Protein AF-A0A9P7J548-F1 (afdb_monomer_lite)

pLDDT: mean 90.29, std 11.73, range [37.72, 97.88]

Organism: NCBI:txid48587

Foldseek 3Di:
DAWDQAPVRDIAGAPVVQVVDDPVPHPDFQWFWFADPNDIWIWGWHDKDWDWDFPAADPVRHTDTDIFIKTKIFTKDFFDPQVCVVVVNPWRKIGTDPPRIDIGGPNRTHDGWDWQWDWDQDPVRDTDIITTIGDDPPPPPPDD

Structure (mmCIF, N/CA/C/O backbone):
data_AF-A0A9P7J548-F1
#
_entry.id   AF-A0A9P7J548-F1
#
loop_
_atom_site.group_PDB
_atom_site.id
_atom_site.type_symbol
_atom_site.label_atom_id
_atom_site.label_alt_id
_atom_site.label_comp_id
_atom_site.label_asym_id
_atom_site.label_entity_id
_atom_site.label_seq_id
_atom_site.pdbx_PDB_ins_code
_atom_site.Cartn_x
_atom_site.Cartn_y
_atom_site.Cartn_z
_atom_site.occupancy
_atom_site.B_iso_or_equiv
_atom_site.auth_seq_id
_atom_site.auth_comp_id
_atom_site.auth_asym_id
_atom_site.auth_atom_id
_atom_site.pdbx_PDB_model_num
ATOM 1 N N . TRP A 1 1 ? -0.096 11.273 -13.677 1.00 68.88 1 TRP A N 1
ATOM 2 C CA . TRP A 1 1 ? 0.135 10.070 -12.868 1.00 68.88 1 TRP A CA 1
ATOM 3 C C . TRP A 1 1 ? -0.366 10.351 -11.466 1.00 68.88 1 TRP A C 1
ATOM 5 O O . TRP A 1 1 ? 0.326 10.969 -10.680 1.00 68.88 1 TRP A O 1
ATOM 15 N N . ALA A 1 2 ? -1.642 10.070 -11.221 1.00 86.12 2 ALA A N 1
ATOM 16 C CA . ALA A 1 2 ? -2.284 10.355 -9.932 1.00 86.12 2 ALA A CA 1
ATOM 17 C C . ALA A 1 2 ? -3.306 9.286 -9.558 1.00 86.12 2 ALA A C 1
ATOM 19 O O . ALA A 1 2 ? -3.604 9.122 -8.384 1.00 86.12 2 ALA A O 1
ATOM 20 N N . H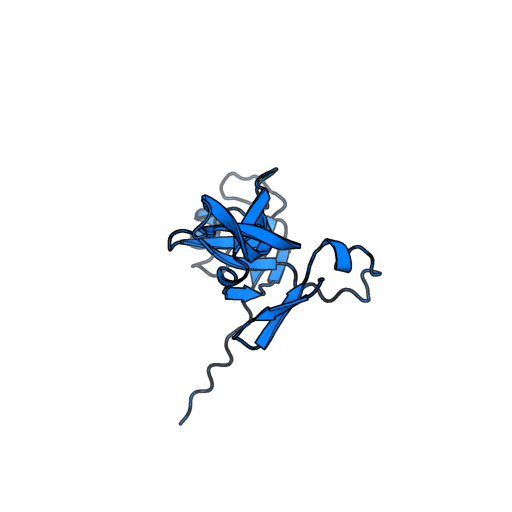IS A 1 3 ? -3.836 8.570 -10.553 1.00 91.81 3 HIS A N 1
ATOM 21 C CA . HIS A 1 3 ? -4.730 7.444 -10.362 1.00 91.81 3 HIS A CA 1
ATOM 22 C C . HIS A 1 3 ? -4.192 6.228 -11.133 1.00 91.81 3 HIS A C 1
ATOM 24 O O . HIS A 1 3 ? -3.591 6.407 -12.196 1.00 91.81 3 HIS A O 1
ATOM 30 N N . LEU A 1 4 ? -4.457 5.029 -10.623 1.00 93.50 4 LEU A N 1
ATOM 31 C CA . LEU A 1 4 ? -4.161 3.737 -11.236 1.00 93.50 4 LEU A CA 1
ATOM 32 C C . LEU A 1 4 ? -5.431 2.878 -11.194 1.00 93.50 4 LEU A C 1
ATOM 34 O O . LEU A 1 4 ? -6.036 2.729 -10.135 1.00 93.50 4 LEU A O 1
ATOM 38 N N . CYS A 1 5 ? -5.847 2.331 -12.336 1.00 94.75 5 CYS A N 1
ATOM 39 C CA . CYS A 1 5 ? -6.964 1.387 -12.392 1.00 94.75 5 CYS A CA 1
ATOM 40 C C . CYS A 1 5 ? -6.441 -0.025 -12.103 1.00 94.75 5 CYS A C 1
ATOM 42 O O . CYS A 1 5 ? -5.520 -0.482 -12.780 1.00 94.75 5 CYS A O 1
ATOM 44 N N . LEU A 1 6 ? -7.012 -0.689 -11.102 1.00 93.62 6 LEU A N 1
ATOM 45 C CA . LEU A 1 6 ? -6.668 -2.055 -10.723 1.00 93.62 6 LEU A CA 1
ATOM 46 C C . LEU A 1 6 ? -7.494 -3.069 -11.536 1.00 93.62 6 LEU A C 1
ATOM 48 O O . LEU A 1 6 ? -8.600 -2.742 -11.978 1.00 93.62 6 LEU A O 1
ATOM 52 N N . PRO A 1 7 ? -7.014 -4.317 -11.707 1.00 92.38 7 PRO A N 1
ATOM 53 C CA . PRO A 1 7 ? -7.746 -5.353 -12.443 1.00 92.38 7 PRO A CA 1
ATOM 54 C C . PRO A 1 7 ? -9.154 -5.639 -11.900 1.00 92.38 7 PRO A C 1
ATOM 56 O O . PRO A 1 7 ? -10.048 -6.000 -12.660 1.00 92.38 7 PRO A O 1
ATOM 59 N N . ASN A 1 8 ? -9.372 -5.435 -10.599 1.00 89.19 8 ASN A N 1
ATOM 60 C CA . ASN A 1 8 ? -10.668 -5.592 -9.932 1.00 89.19 8 ASN A CA 1
ATOM 61 C C . ASN A 1 8 ? -11.637 -4.403 -10.165 1.00 89.19 8 ASN A C 1
ATOM 63 O O . ASN A 1 8 ? -12.711 -4.341 -9.565 1.00 89.19 8 ASN A O 1
ATOM 67 N N . GLY A 1 9 ? -11.261 -3.437 -11.012 1.00 91.25 9 GLY A N 1
ATOM 68 C CA . GLY A 1 9 ? -12.054 -2.254 -11.349 1.00 91.25 9 GLY A CA 1
ATOM 69 C C . GLY A 1 9 ? -11.990 -1.121 -10.321 1.00 91.25 9 GLY A C 1
ATOM 70 O O . GLY A 1 9 ? -12.608 -0.074 -10.527 1.00 91.25 9 GLY A O 1
ATOM 71 N N . GLN A 1 10 ? -11.256 -1.284 -9.217 1.00 92.62 10 GLN A N 1
ATOM 72 C CA . GLN A 1 10 ? -10.995 -0.190 -8.286 1.00 92.62 10 GLN A CA 1
ATOM 73 C C . GLN A 1 10 ? -10.009 0.815 -8.891 1.00 92.62 10 GLN A C 1
ATOM 75 O O . GLN A 1 10 ? -9.209 0.499 -9.767 1.00 92.62 10 GLN A O 1
ATOM 80 N N . THR A 1 11 ? -10.057 2.059 -8.418 1.00 94.06 11 THR A N 1
ATOM 81 C CA . THR A 1 11 ? -9.102 3.099 -8.812 1.00 94.06 11 THR A CA 1
ATOM 82 C C . THR A 1 11 ? -8.321 3.543 -7.589 1.00 94.06 11 THR A C 1
ATOM 84 O O . THR A 1 11 ? -8.882 4.210 -6.724 1.00 94.06 11 THR A O 1
ATOM 87 N N . ALA A 1 12 ? -7.040 3.189 -7.540 1.00 94.75 12 ALA A N 1
ATOM 88 C CA . ALA A 1 12 ? -6.104 3.671 -6.536 1.00 94.75 12 ALA A CA 1
ATOM 89 C C . ALA A 1 12 ? -5.658 5.098 -6.875 1.00 94.75 12 ALA A C 1
ATOM 91 O O . ALA A 1 12 ? -5.553 5.458 -8.052 1.00 94.75 12 ALA A O 1
ATOM 92 N N . ARG A 1 13 ? -5.396 5.925 -5.865 1.00 95.00 13 ARG A N 1
ATOM 93 C CA . ARG A 1 13 ? -5.009 7.336 -6.014 1.00 95.00 13 ARG A CA 1
ATOM 94 C C . ARG A 1 13 ? -3.793 7.680 -5.169 1.00 95.00 13 ARG A C 1
ATOM 96 O O . ARG A 1 13 ? -3.407 6.905 -4.313 1.00 95.00 13 ARG A O 1
ATOM 103 N N . THR A 1 14 ? -3.179 8.833 -5.420 1.00 94.75 14 THR A N 1
ATOM 104 C CA . THR A 1 14 ? -2.036 9.314 -4.635 1.00 94.75 14 THR A CA 1
ATOM 105 C C . THR A 1 14 ? -2.461 10.335 -3.585 1.00 94.75 14 THR A C 1
ATOM 107 O O . THR A 1 14 ? -3.272 11.220 -3.874 1.00 94.75 14 THR A O 1
ATOM 110 N N . VAL A 1 15 ? -1.837 10.283 -2.406 1.00 92.75 15 VAL A N 1
ATOM 111 C CA . VAL A 1 15 ? -1.953 11.316 -1.362 1.00 92.75 15 VAL A CA 1
ATOM 112 C C . VAL A 1 15 ? -1.637 12.689 -1.941 1.00 92.75 15 VAL A C 1
ATOM 114 O O . VAL A 1 15 ? -2.417 13.619 -1.756 1.00 92.75 15 VAL A O 1
ATOM 117 N N . TRP A 1 16 ? -0.555 12.801 -2.723 1.00 88.06 16 TRP A N 1
ATOM 118 C CA . TRP A 1 16 ? -0.132 14.064 -3.338 1.00 88.06 16 TRP A CA 1
ATOM 119 C C . TRP A 1 16 ? -1.265 14.782 -4.086 1.00 88.06 16 TRP A C 1
ATOM 121 O O . TRP A 1 16 ? -1.411 15.993 -3.973 1.00 88.06 16 TRP A O 1
ATOM 131 N N . ARG A 1 17 ? -2.098 14.050 -4.838 1.00 85.38 17 ARG A N 1
ATOM 132 C CA . ARG A 1 17 ? -3.192 14.663 -5.605 1.00 85.38 17 ARG A CA 1
ATOM 133 C C . ARG A 1 17 ? -4.435 14.929 -4.756 1.00 85.38 17 ARG A C 1
ATOM 135 O O . ARG A 1 17 ? -5.285 15.734 -5.139 1.00 85.38 17 ARG A O 1
ATOM 142 N N . GLU A 1 18 ? -4.608 14.195 -3.666 1.00 82.31 18 GLU A N 1
ATOM 143 C CA . GLU A 1 18 ? -5.767 14.331 -2.790 1.00 82.31 18 GLU A CA 1
ATOM 144 C C . GLU A 1 18 ? -5.610 15.477 -1.793 1.00 82.31 18 GLU A C 1
ATOM 146 O O . GLU A 1 18 ? -6.580 16.195 -1.569 1.00 82.31 18 GLU A O 1
ATOM 151 N N . THR A 1 19 ? -4.400 15.727 -1.289 1.00 83.31 19 THR A N 1
ATOM 152 C CA . THR A 1 19 ? -4.112 16.856 -0.386 1.00 83.31 19 THR A CA 1
ATOM 153 C C . THR A 1 19 ? -4.234 18.222 -1.067 1.00 83.31 19 THR A C 1
ATOM 155 O O . THR A 1 19 ? -4.452 19.226 -0.395 1.00 83.31 19 THR A O 1
ATOM 158 N N . GLU A 1 20 ? -4.184 18.274 -2.401 1.00 85.12 20 GLU A N 1
ATOM 159 C CA . GLU A 1 20 ? -4.475 19.482 -3.188 1.00 85.12 20 GLU A CA 1
ATOM 160 C C . GLU A 1 20 ? -5.978 19.817 -3.270 1.00 85.12 20 GLU A C 1
ATOM 162 O O . GLU A 1 20 ? -6.352 20.886 -3.761 1.00 85.12 20 GLU A O 1
ATOM 167 N N . LYS A 1 21 ? -6.868 18.911 -2.842 1.00 81.88 21 LYS A N 1
ATOM 168 C CA . LYS A 1 21 ? -8.322 19.096 -2.936 1.00 81.88 21 LYS A CA 1
ATOM 169 C C . LYS A 1 21 ? -8.915 19.510 -1.583 1.00 81.88 21 LYS A C 1
ATOM 171 O O . LYS A 1 21 ? -8.482 19.019 -0.545 1.00 81.88 21 LYS A O 1
ATOM 176 N N . PRO A 1 22 ? -9.972 20.345 -1.572 1.00 81.81 22 PRO A N 1
ATOM 177 C CA . PRO A 1 22 ? -10.759 20.578 -0.363 1.00 81.81 22 PRO A CA 1
ATOM 178 C C . PRO A 1 22 ? -11.332 19.260 0.164 1.00 81.81 22 PRO A C 1
ATOM 180 O O . PRO A 1 22 ? -11.822 18.464 -0.640 1.00 81.81 22 PRO A O 1
ATOM 183 N N . ALA A 1 23 ? -11.338 19.065 1.486 1.00 78.00 23 ALA A N 1
ATOM 184 C CA . ALA A 1 23 ? -11.767 17.820 2.137 1.00 78.00 23 ALA A CA 1
ATOM 185 C C . ALA A 1 23 ? -13.139 17.312 1.647 1.00 78.00 23 ALA A C 1
ATOM 187 O O . ALA A 1 23 ? -13.314 16.126 1.395 1.00 78.00 23 ALA A O 1
ATOM 188 N N . GLU A 1 24 ? -14.082 18.223 1.401 1.00 79.88 24 GLU A N 1
ATOM 189 C CA . GLU A 1 24 ? -15.439 17.945 0.896 1.00 79.88 24 GLU A CA 1
ATOM 190 C C . GLU A 1 24 ? -15.476 17.313 -0.509 1.00 79.88 24 GLU A C 1
ATOM 192 O O . GLU A 1 24 ? -16.498 16.777 -0.932 1.00 79.88 24 GLU A O 1
ATOM 197 N N . LYS A 1 25 ? -14.375 17.404 -1.263 1.00 76.62 25 LYS A N 1
ATOM 198 C CA . LYS A 1 25 ? -14.235 16.903 -2.640 1.00 76.62 25 LYS A CA 1
ATOM 199 C C . LYS A 1 25 ? -13.228 15.756 -2.750 1.00 76.62 25 LYS A C 1
ATOM 201 O O . LYS A 1 25 ? -12.956 15.290 -3.863 1.00 76.62 25 LYS A O 1
ATOM 206 N N . VAL A 1 26 ? -12.645 15.319 -1.632 1.00 79.25 26 VAL A N 1
ATOM 207 C CA . VAL A 1 26 ? -11.705 14.198 -1.606 1.00 79.25 26 VAL A CA 1
ATOM 208 C C . VAL A 1 26 ? -12.495 12.892 -1.613 1.00 79.25 26 VAL A C 1
ATOM 210 O O . VAL A 1 26 ? -13.359 12.654 -0.778 1.00 79.25 26 VAL A O 1
ATOM 213 N N . CYS A 1 27 ? -12.181 12.028 -2.574 1.00 75.75 27 CYS A N 1
ATOM 214 C CA . CYS A 1 27 ? -12.592 10.630 -2.552 1.00 75.75 27 CYS A CA 1
ATOM 215 C C . CYS A 1 27 ? -11.345 9.829 -2.192 1.00 75.75 27 CYS A C 1
ATOM 217 O O . CYS A 1 27 ? -10.518 9.598 -3.073 1.00 75.75 27 CYS A O 1
ATOM 219 N N . ILE A 1 28 ? -11.211 9.505 -0.902 1.00 82.56 28 ILE A N 1
ATOM 220 C CA . ILE A 1 28 ? -10.035 8.842 -0.331 1.00 82.56 28 ILE A CA 1
ATOM 221 C C . ILE A 1 28 ? -9.925 7.444 -0.935 1.00 82.56 28 ILE A C 1
ATOM 223 O O . ILE A 1 28 ? -10.777 6.588 -0.704 1.00 82.56 28 ILE A O 1
ATOM 227 N N . SER A 1 29 ? -8.893 7.235 -1.748 1.00 91.06 29 SER A N 1
ATOM 228 C CA . SER A 1 29 ? -8.618 5.942 -2.395 1.00 91.06 29 SER A CA 1
ATOM 229 C C . SER A 1 29 ? -7.117 5.686 -2.566 1.00 91.06 29 SER A C 1
ATOM 231 O O . SER A 1 29 ? -6.691 5.009 -3.500 1.00 91.06 29 SER A O 1
ATOM 233 N N . HIS A 1 30 ? -6.310 6.242 -1.660 1.00 94.31 30 HIS A N 1
ATOM 234 C CA . HIS A 1 30 ? -4.856 6.073 -1.625 1.00 94.31 30 HIS A CA 1
ATOM 235 C C . HIS A 1 30 ? -4.371 4.955 -0.697 1.00 94.31 30 HIS A C 1
ATOM 237 O O . HIS A 1 30 ? -3.204 4.595 -0.770 1.00 94.31 30 HIS A O 1
ATOM 243 N N . ASN A 1 31 ? -5.234 4.382 0.143 1.00 96.25 31 ASN A N 1
ATOM 244 C CA . ASN A 1 31 ? -4.867 3.242 0.982 1.00 96.25 31 ASN A CA 1
ATOM 245 C C . ASN A 1 31 ? -5.061 1.941 0.206 1.00 96.25 31 ASN A C 1
ATOM 247 O O . ASN A 1 31 ? -6.101 1.741 -0.432 1.00 96.25 31 ASN A O 1
ATOM 251 N N . VAL A 1 32 ? -4.067 1.059 0.249 1.00 96.62 32 VAL A N 1
ATOM 252 C CA . VAL A 1 32 ? -4.042 -0.165 -0.549 1.00 96.62 32 VAL A CA 1
ATOM 253 C C . VAL A 1 32 ? -3.555 -1.378 0.224 1.00 96.62 32 VAL A C 1
ATOM 255 O O . VAL A 1 32 ? -2.752 -1.294 1.151 1.00 96.62 32 VAL A O 1
ATOM 258 N N . LYS A 1 33 ? -4.037 -2.530 -0.228 1.00 96.94 33 LYS A N 1
ATOM 259 C CA . LYS A 1 33 ? -3.519 -3.850 0.094 1.00 96.94 33 LYS A CA 1
ATOM 260 C C . LYS A 1 33 ? -2.575 -4.288 -1.014 1.00 96.94 33 LYS A C 1
ATOM 262 O O . LYS A 1 33 ? -2.892 -4.172 -2.203 1.00 96.94 33 LYS A O 1
ATOM 267 N N . LEU A 1 34 ? -1.426 -4.821 -0.635 1.00 96.38 34 LEU A N 1
ATOM 268 C CA . LEU A 1 34 ? -0.382 -5.218 -1.569 1.00 96.38 34 LEU A CA 1
ATOM 269 C C . LEU A 1 34 ? 0.278 -6.529 -1.149 1.00 96.38 34 LEU A C 1
ATOM 271 O O . LEU A 1 34 ? 0.232 -6.899 0.022 1.00 96.38 34 LEU A O 1
ATOM 275 N N . VAL A 1 35 ? 0.865 -7.233 -2.115 1.00 97.19 35 VAL A N 1
ATOM 276 C CA . VAL A 1 35 ? 1.598 -8.483 -1.879 1.00 97.19 35 VAL A CA 1
ATOM 277 C C . VAL A 1 35 ? 3.088 -8.248 -2.106 1.00 97.19 35 VAL A C 1
ATOM 279 O O . VAL A 1 35 ? 3.503 -7.916 -3.220 1.00 97.19 35 VAL A O 1
ATOM 282 N N . LEU A 1 36 ? 3.887 -8.434 -1.055 1.00 94.88 36 LEU A N 1
ATOM 283 C CA . LEU A 1 36 ? 5.351 -8.367 -1.088 1.00 94.88 36 LEU A CA 1
ATOM 284 C C . LEU A 1 36 ? 5.914 -9.665 -0.534 1.00 94.88 36 LEU A C 1
ATOM 286 O O . LEU A 1 36 ? 5.523 -10.089 0.547 1.00 94.88 36 LEU A O 1
ATOM 290 N N . ASP A 1 37 ? 6.804 -10.307 -1.289 1.00 93.56 37 ASP A N 1
ATOM 291 C CA . ASP A 1 37 ? 7.449 -11.567 -0.896 1.00 93.56 37 ASP A CA 1
ATOM 292 C C . ASP A 1 37 ? 6.462 -12.673 -0.461 1.00 93.56 37 ASP A C 1
ATOM 294 O O . ASP A 1 37 ? 6.777 -13.531 0.358 1.00 93.56 37 ASP A O 1
ATOM 298 N N . GLY A 1 38 ? 5.251 -12.662 -1.032 1.00 94.31 38 GLY A N 1
ATOM 299 C CA . GLY A 1 38 ? 4.171 -13.602 -0.711 1.00 94.31 38 GLY A CA 1
ATOM 300 C C . GLY A 1 38 ? 3.305 -13.208 0.491 1.00 94.31 38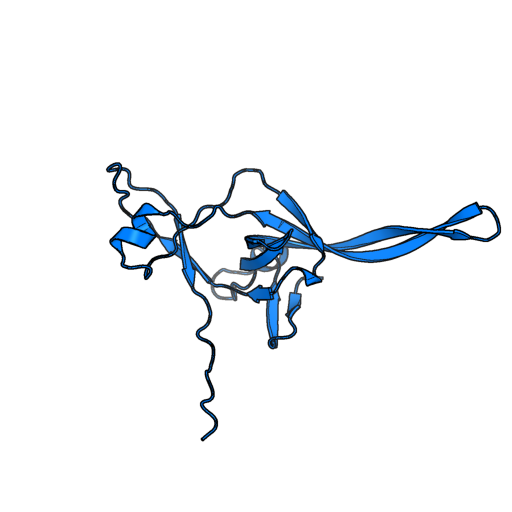 GLY A C 1
ATOM 301 O O . GLY A 1 38 ? 2.290 -13.858 0.733 1.00 94.31 38 GLY A O 1
ATOM 302 N N . GLU A 1 39 ? 3.647 -12.131 1.195 1.00 94.50 39 GLU A N 1
ATOM 303 C CA . GLU A 1 39 ? 2.923 -11.632 2.360 1.00 94.50 39 GLU A CA 1
ATOM 304 C C . GLU A 1 39 ? 1.998 -10.469 1.998 1.00 94.50 39 GLU A C 1
ATOM 306 O O . GLU A 1 39 ? 2.309 -9.623 1.156 1.00 94.50 39 GLU A O 1
ATOM 311 N N . ILE A 1 40 ? 0.846 -10.417 2.667 1.00 95.19 40 ILE A N 1
ATOM 312 C CA . ILE A 1 40 ? -0.097 -9.306 2.542 1.00 95.19 40 ILE A CA 1
ATOM 313 C C . ILE A 1 40 ? 0.381 -8.161 3.431 1.00 95.19 40 ILE A C 1
ATOM 315 O O . ILE A 1 40 ? 0.512 -8.311 4.646 1.00 95.19 40 ILE A O 1
ATOM 319 N N . CYS A 1 41 ? 0.560 -6.990 2.835 1.00 96.19 41 CYS A N 1
ATOM 320 C CA . CYS A 1 41 ? 0.867 -5.754 3.537 1.00 96.19 41 CYS A CA 1
ATOM 321 C C . CYS A 1 41 ? -0.170 -4.677 3.214 1.00 96.19 41 CYS A C 1
ATOM 323 O O . CYS A 1 41 ? -0.902 -4.752 2.222 1.00 96.19 41 CYS A O 1
ATOM 325 N N . LEU A 1 42 ? -0.215 -3.665 4.072 1.00 97.44 42 LEU A N 1
ATOM 326 C CA . LEU A 1 42 ? -1.053 -2.485 3.921 1.00 97.44 42 LEU A CA 1
ATOM 327 C C . LEU A 1 42 ? -0.143 -1.271 3.752 1.00 97.44 42 LEU A C 1
ATOM 329 O O . LEU A 1 42 ? 0.936 -1.229 4.350 1.00 97.44 42 LEU A O 1
ATOM 333 N N . ALA A 1 43 ? -0.547 -0.324 2.914 1.00 97.62 43 ALA A N 1
ATOM 334 C CA . ALA A 1 43 ? 0.212 0.900 2.727 1.00 97.62 43 ALA A CA 1
ATOM 335 C C . ALA A 1 43 ? -0.642 2.044 2.176 1.00 97.62 43 ALA A C 1
ATOM 337 O O . ALA A 1 43 ? -1.669 1.837 1.524 1.00 97.62 43 ALA A O 1
ATOM 338 N N . GLU A 1 44 ? -0.138 3.257 2.354 1.00 96.88 44 GLU A N 1
ATOM 339 C CA . GLU A 1 44 ? -0.656 4.480 1.761 1.00 96.88 44 GLU A CA 1
ATOM 340 C C . GLU A 1 44 ? 0.176 4.881 0.532 1.00 96.88 44 GLU A C 1
ATOM 342 O O . GLU A 1 44 ? 1.405 4.936 0.571 1.00 96.88 44 GLU A O 1
ATOM 347 N N . ILE A 1 45 ? -0.484 5.191 -0.584 1.00 97.12 45 ILE A N 1
ATOM 348 C CA . ILE A 1 45 ? 0.167 5.586 -1.834 1.00 97.12 45 ILE A CA 1
ATOM 349 C C . ILE A 1 45 ? 0.542 7.062 -1.802 1.00 97.12 45 ILE A C 1
ATOM 351 O O . ILE A 1 45 ? -0.309 7.947 -1.901 1.00 97.12 45 ILE A O 1
ATOM 355 N N . LEU A 1 46 ? 1.841 7.336 -1.833 1.00 96.19 46 LEU A N 1
ATOM 356 C CA . LEU A 1 46 ? 2.365 8.693 -1.912 1.00 96.19 46 LEU A CA 1
ATOM 357 C C . LEU A 1 46 ? 2.395 9.195 -3.358 1.00 96.19 46 LEU A C 1
ATOM 359 O O . LEU A 1 46 ? 1.956 10.315 -3.640 1.00 96.19 46 LEU A O 1
ATOM 363 N N . TYR A 1 47 ? 2.897 8.372 -4.287 1.00 95.88 47 TYR A N 1
ATOM 364 C CA . TYR A 1 47 ? 3.114 8.784 -5.676 1.00 95.88 47 TYR A CA 1
ATOM 365 C C . TYR A 1 47 ? 3.242 7.604 -6.653 1.00 95.88 47 TYR A C 1
ATOM 367 O O . TYR A 1 47 ? 3.793 6.566 -6.302 1.00 95.88 47 TYR A O 1
ATOM 375 N N . PHE A 1 48 ? 2.809 7.780 -7.907 1.00 96.12 48 PHE A N 1
ATOM 376 C CA . PHE A 1 48 ? 3.060 6.830 -9.003 1.00 96.12 48 PHE A CA 1
ATOM 377 C C . PHE A 1 48 ? 4.112 7.392 -9.959 1.00 96.12 48 PHE A C 1
ATOM 379 O O . PHE A 1 48 ? 3.985 8.539 -10.388 1.00 96.12 48 PHE A O 1
ATOM 386 N N . THR A 1 49 ? 5.093 6.586 -10.362 1.00 95.31 49 THR A N 1
ATOM 387 C CA . THR A 1 49 ? 6.131 7.007 -11.316 1.00 95.31 49 THR A CA 1
ATOM 388 C C . THR A 1 49 ? 6.619 5.845 -12.188 1.00 95.31 49 THR A C 1
ATOM 390 O O . THR A 1 49 ? 6.163 4.713 -12.046 1.00 95.31 49 THR A O 1
ATOM 393 N N . CYS A 1 50 ? 7.528 6.126 -13.119 1.00 95.44 50 CYS A N 1
ATOM 394 C CA . CYS A 1 50 ? 8.289 5.120 -13.854 1.00 95.44 50 CYS A CA 1
ATOM 395 C C . CYS A 1 50 ? 9.776 5.268 -13.548 1.00 95.44 50 CYS A C 1
ATOM 397 O O . CYS A 1 50 ? 10.283 6.387 -13.475 1.00 95.44 50 CYS A O 1
ATOM 399 N N . LEU A 1 51 ? 10.470 4.142 -13.426 1.00 95.06 51 LEU A N 1
ATOM 400 C CA . LEU A 1 51 ? 11.924 4.089 -13.332 1.00 95.06 51 LEU A CA 1
ATOM 401 C C . LEU A 1 51 ? 12.488 3.392 -14.567 1.00 95.06 51 LEU A C 1
ATOM 403 O O . LEU A 1 51 ? 11.900 2.433 -15.065 1.00 95.06 51 LEU A O 1
ATOM 407 N N . ALA A 1 52 ? 13.618 3.891 -15.060 1.00 95.06 52 ALA A N 1
ATOM 408 C CA . ALA A 1 52 ? 14.409 3.182 -16.053 1.00 95.06 52 ALA A CA 1
ATOM 409 C C . ALA A 1 52 ? 15.219 2.104 -15.324 1.00 95.06 52 ALA A C 1
ATOM 411 O O . ALA A 1 52 ? 16.005 2.420 -14.429 1.00 95.06 52 ALA A O 1
ATOM 412 N N . VAL A 1 53 ? 15.002 0.845 -15.689 1.00 93.56 53 VAL A N 1
ATOM 413 C CA . VAL A 1 53 ? 15.673 -0.319 -15.106 1.00 93.56 53 VAL A CA 1
ATOM 414 C C . VAL A 1 53 ? 16.498 -0.982 -16.198 1.00 93.56 53 VAL A C 1
ATOM 416 O O . VAL A 1 53 ? 16.058 -1.079 -17.343 1.00 93.56 53 VAL A O 1
ATOM 419 N N . VAL A 1 54 ? 17.716 -1.395 -15.852 1.00 94.50 54 VAL A N 1
ATOM 420 C CA . VAL A 1 54 ? 18.607 -2.089 -16.786 1.00 94.50 54 VAL A CA 1
ATOM 421 C C . VAL A 1 54 ? 18.005 -3.453 -17.115 1.00 94.50 54 VAL A C 1
ATOM 423 O O . VAL A 1 54 ? 17.750 -4.252 -16.218 1.00 94.50 54 VAL A O 1
ATOM 426 N N . ASP A 1 55 ? 17.788 -3.696 -18.403 1.00 92.38 55 ASP A N 1
ATOM 427 C CA . ASP A 1 55 ? 17.216 -4.928 -18.952 1.00 92.38 55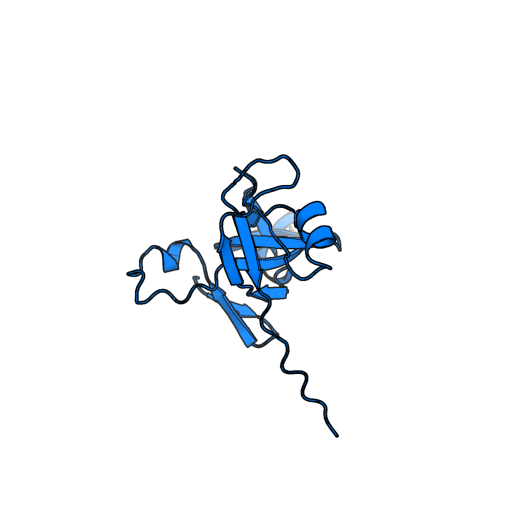 ASP A CA 1
ATOM 428 C C . ASP A 1 55 ? 18.294 -5.883 -19.489 1.00 92.38 55 ASP A C 1
ATOM 430 O O . ASP A 1 55 ? 18.075 -7.081 -19.642 1.00 92.38 55 ASP A O 1
ATOM 434 N N . GLY A 1 56 ? 19.490 -5.359 -19.760 1.00 92.19 56 GLY A N 1
ATOM 435 C CA . GLY A 1 56 ? 20.611 -6.129 -20.277 1.00 92.19 56 GLY A CA 1
ATOM 436 C C . GLY A 1 56 ? 21.648 -5.244 -20.950 1.00 92.19 56 GLY A C 1
ATOM 437 O O . GLY A 1 56 ? 21.690 -4.032 -20.724 1.00 92.19 56 GLY A O 1
ATOM 438 N N . LEU A 1 57 ? 22.477 -5.874 -21.777 1.00 94.38 57 LEU A N 1
ATOM 439 C CA . LEU A 1 57 ? 23.424 -5.204 -22.660 1.00 94.38 57 LEU A CA 1
ATOM 440 C C . LEU A 1 57 ? 23.064 -5.522 -24.115 1.00 94.38 57 LEU A C 1
ATOM 442 O O . LEU A 1 57 ? 22.591 -6.627 -24.392 1.00 94.38 57 LEU A O 1
ATOM 446 N N . ASP A 1 58 ? 23.272 -4.573 -25.021 1.00 93.19 58 ASP A N 1
ATOM 447 C CA . ASP A 1 58 ? 23.163 -4.803 -26.461 1.00 93.19 58 ASP A CA 1
ATOM 448 C C . ASP A 1 58 ? 24.426 -5.467 -27.046 1.00 93.19 58 ASP A C 1
ATOM 450 O O . ASP A 1 58 ? 25.336 -5.875 -26.318 1.00 93.19 58 ASP A O 1
ATOM 454 N N . GLU A 1 59 ? 24.462 -5.623 -28.373 1.00 93.00 59 GLU A N 1
ATOM 455 C CA . GLU A 1 59 ? 25.576 -6.257 -29.095 1.00 93.00 59 GLU A CA 1
ATOM 456 C C . GLU A 1 59 ? 26.903 -5.489 -28.952 1.00 93.00 59 GLU A C 1
ATOM 458 O O . GLU A 1 59 ? 27.971 -6.102 -29.020 1.00 93.00 59 GLU A O 1
ATOM 463 N N . ASP A 1 60 ? 26.837 -4.181 -28.694 1.00 93.94 60 ASP A N 1
ATOM 464 C CA . ASP A 1 60 ? 27.988 -3.296 -28.501 1.00 93.94 60 ASP A CA 1
ATOM 465 C C . ASP A 1 60 ? 28.391 -3.176 -27.015 1.00 93.94 60 ASP A C 1
ATOM 467 O O . ASP A 1 60 ? 29.400 -2.550 -26.674 1.00 93.94 60 ASP A O 1
ATOM 471 N N . GLY A 1 61 ? 27.646 -3.831 -26.117 1.00 92.00 61 GLY A N 1
ATOM 472 C CA . GLY A 1 61 ? 27.871 -3.803 -24.675 1.00 92.00 61 GLY A CA 1
ATOM 473 C C . GLY A 1 61 ? 27.280 -2.573 -23.978 1.00 92.00 61 GLY A C 1
ATOM 474 O O . GLY A 1 61 ? 27.626 -2.321 -22.820 1.00 92.00 61 GLY A O 1
ATOM 475 N N . GLU A 1 62 ? 26.406 -1.810 -24.638 1.00 93.56 62 GLU A N 1
ATOM 476 C CA . GLU A 1 62 ? 25.685 -0.688 -24.038 1.00 93.56 62 GLU A CA 1
ATOM 477 C C . GLU A 1 62 ? 24.456 -1.160 -23.254 1.00 93.56 62 GLU A C 1
ATOM 479 O O . GLU A 1 62 ? 23.828 -2.170 -23.567 1.00 93.56 62 GLU A O 1
ATOM 484 N N . GLN A 1 63 ? 24.098 -0.428 -22.195 1.00 95.25 63 GLN A N 1
ATOM 485 C CA . GLN A 1 63 ? 22.957 -0.778 -21.350 1.00 95.25 63 GLN A CA 1
ATOM 486 C C . GLN A 1 63 ? 21.632 -0.542 -22.073 1.00 95.25 63 GLN A C 1
ATOM 488 O O . GLN A 1 63 ? 21.290 0.586 -22.430 1.00 95.25 63 GLN A O 1
ATOM 493 N N . ILE A 1 64 ? 20.837 -1.603 -22.176 1.00 94.31 64 ILE A N 1
ATOM 494 C CA . ILE A 1 64 ? 19.442 -1.515 -22.592 1.00 94.31 64 ILE A CA 1
ATOM 495 C C . ILE A 1 64 ? 18.601 -1.244 -21.349 1.00 94.31 64 ILE A C 1
ATOM 497 O O . ILE A 1 64 ? 18.746 -1.917 -20.328 1.00 94.31 64 ILE A O 1
ATOM 501 N N . PHE A 1 65 ? 17.699 -0.272 -21.445 1.00 95.44 65 PHE A N 1
ATOM 502 C CA . PHE A 1 65 ? 16.762 0.061 -20.379 1.00 95.44 65 PHE A CA 1
ATOM 503 C C . PHE A 1 65 ? 15.335 -0.271 -20.791 1.00 95.44 65 PHE A C 1
ATOM 505 O O . PHE A 1 65 ? 14.919 0.018 -21.914 1.00 95.44 65 PHE A O 1
ATOM 512 N N . HIS A 1 66 ? 14.553 -0.772 -19.841 1.00 94.50 66 HIS A N 1
ATOM 513 C CA . HIS A 1 66 ? 13.100 -0.778 -19.936 1.00 94.50 66 HIS A CA 1
ATOM 514 C C . HIS A 1 66 ? 12.499 0.136 -18.861 1.00 94.50 66 HIS A C 1
ATOM 516 O O . HIS A 1 66 ? 13.105 0.408 -17.823 1.00 94.50 66 HIS A O 1
ATOM 522 N N . TRP A 1 67 ? 11.292 0.639 -19.115 1.00 95.00 67 TRP A N 1
ATOM 523 C CA . TRP A 1 67 ? 10.558 1.457 -18.151 1.00 95.00 67 TRP A CA 1
ATOM 524 C C . TRP A 1 67 ? 9.668 0.576 -17.282 1.00 95.00 67 TRP A C 1
ATOM 526 O O . TRP A 1 67 ? 8.728 -0.042 -17.783 1.00 95.00 67 TRP A O 1
ATOM 536 N N . GLN A 1 68 ? 9.929 0.557 -15.977 1.00 95.38 68 GLN A N 1
ATOM 537 C CA . GLN A 1 68 ? 9.089 -0.122 -14.998 1.00 95.38 68 GLN A CA 1
ATOM 538 C C . GLN A 1 68 ? 8.207 0.889 -14.266 1.00 95.38 68 GLN A C 1
ATOM 540 O O . GLN A 1 68 ? 8.691 1.868 -13.695 1.00 95.38 68 GLN A O 1
ATOM 545 N N . ALA A 1 69 ? 6.896 0.644 -14.277 1.00 96.31 69 ALA A N 1
ATOM 546 C CA . ALA A 1 69 ? 5.947 1.407 -13.480 1.00 96.31 69 ALA A CA 1
ATOM 547 C C . ALA A 1 69 ? 6.084 1.007 -12.006 1.00 96.31 69 ALA A C 1
ATOM 549 O O . ALA A 1 69 ? 5.967 -0.168 -11.658 1.00 96.31 69 ALA A O 1
ATOM 550 N N . VAL A 1 70 ? 6.301 1.993 -11.142 1.00 97.00 70 VAL A N 1
ATOM 551 C CA . VAL A 1 70 ? 6.473 1.798 -9.701 1.00 97.00 70 VAL A CA 1
ATOM 552 C C . VAL A 1 70 ? 5.587 2.758 -8.914 1.00 97.00 70 VAL A C 1
ATOM 554 O O . VAL A 1 70 ? 5.094 3.772 -9.422 1.00 97.00 70 VAL A O 1
ATOM 557 N N . VAL A 1 71 ? 5.393 2.442 -7.643 1.00 97.50 71 VAL A N 1
ATOM 558 C CA . VAL A 1 71 ? 4.653 3.262 -6.691 1.00 97.50 71 VAL A CA 1
ATOM 559 C C . VAL A 1 71 ? 5.501 3.487 -5.447 1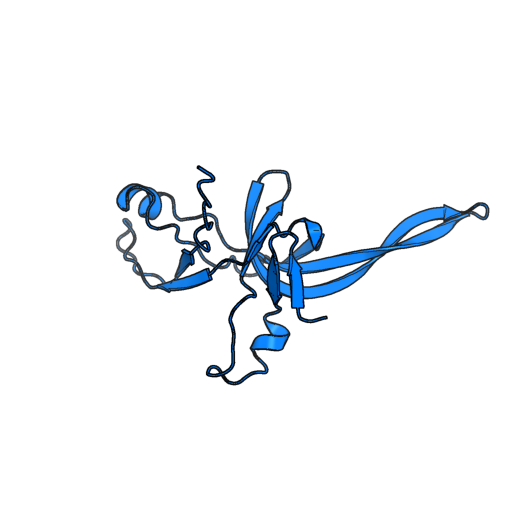.00 97.50 71 VAL A C 1
ATOM 561 O O . VAL A 1 71 ? 6.146 2.568 -4.945 1.00 97.50 71 VAL A O 1
ATOM 564 N N . LEU A 1 72 ? 5.510 4.731 -4.977 1.00 97.56 72 LEU A N 1
ATOM 565 C CA . LEU A 1 72 ? 6.070 5.111 -3.692 1.00 97.56 72 LEU A CA 1
ATOM 566 C C . LEU A 1 72 ? 4.962 5.000 -2.645 1.00 97.56 72 LEU A C 1
ATOM 568 O O . LEU A 1 72 ? 3.914 5.638 -2.797 1.00 97.56 72 LEU A O 1
ATOM 572 N N . VAL A 1 73 ? 5.189 4.203 -1.607 1.00 97.75 73 VAL A N 1
ATOM 573 C CA . VAL A 1 73 ? 4.201 3.918 -0.561 1.00 97.75 73 VAL A CA 1
ATOM 574 C C . VAL A 1 73 ? 4.788 4.128 0.829 1.00 97.75 73 VAL A C 1
ATOM 576 O O . VAL A 1 73 ? 5.979 3.904 1.021 1.00 97.75 73 VAL A O 1
ATOM 579 N N . MET A 1 74 ? 3.958 4.540 1.785 1.00 97.56 74 MET A N 1
ATOM 580 C CA . MET A 1 74 ? 4.264 4.524 3.217 1.00 97.56 74 MET A CA 1
ATOM 581 C C . MET A 1 74 ? 3.602 3.295 3.838 1.00 97.56 74 MET A C 1
ATOM 583 O O . MET A 1 74 ? 2.391 3.121 3.705 1.00 97.56 74 MET A O 1
ATOM 587 N N . MET A 1 75 ? 4.388 2.424 4.464 1.00 97.88 75 MET A N 1
ATOM 588 C CA . MET A 1 75 ? 3.904 1.141 4.973 1.00 97.88 75 MET A CA 1
ATOM 589 C C . MET A 1 75 ? 3.090 1.303 6.260 1.00 97.88 75 MET A C 1
ATOM 591 O O . MET A 1 75 ? 3.433 2.097 7.133 1.00 97.88 75 MET A O 1
ATOM 595 N N . ASP A 1 76 ? 2.052 0.485 6.412 1.00 96.94 76 ASP A N 1
ATOM 596 C CA . ASP A 1 76 ? 1.329 0.307 7.668 1.00 96.94 76 ASP A CA 1
ATOM 597 C C . ASP A 1 76 ? 1.787 -0.967 8.392 1.00 96.94 76 ASP A C 1
ATOM 599 O O . ASP A 1 76 ? 2.208 -1.962 7.798 1.00 96.94 76 ASP A O 1
ATOM 603 N N . SER A 1 77 ? 1.655 -0.954 9.714 1.00 95.56 77 SER A N 1
ATOM 604 C CA . SER A 1 77 ? 1.907 -2.091 10.582 1.00 95.56 77 SER A CA 1
ATOM 605 C C . SER A 1 77 ? 0.925 -3.224 10.304 1.00 95.56 77 SER A C 1
ATOM 607 O O . SER A 1 77 ? -0.222 -3.006 9.905 1.00 95.56 77 SER A O 1
ATOM 609 N N . CYS A 1 78 ? 1.312 -4.444 10.673 1.00 93.25 78 CYS A N 1
ATOM 610 C CA . CYS A 1 78 ? 0.349 -5.531 10.798 1.00 93.25 78 CYS A CA 1
ATOM 611 C C . CYS A 1 78 ? -0.769 -5.164 11.799 1.00 93.25 78 CYS A C 1
ATOM 613 O O . CYS A 1 78 ? -0.532 -4.376 12.730 1.00 93.25 78 CYS A O 1
ATOM 615 N N . PRO A 1 79 ? -1.970 -5.755 11.653 1.00 93.69 79 PRO A N 1
ATOM 616 C CA . PRO A 1 79 ? -3.052 -5.567 12.608 1.00 93.69 79 PRO A CA 1
ATOM 617 C C . PRO A 1 79 ? -2.647 -5.957 14.034 1.00 93.69 79 PRO A C 1
ATOM 619 O O . PRO A 1 79 ? -1.969 -6.965 14.249 1.00 93.69 79 PRO A O 1
ATOM 622 N N . ASP A 1 80 ? -3.102 -5.189 15.026 1.00 93.81 80 ASP A N 1
ATOM 623 C CA . ASP A 1 80 ? -2.875 -5.505 16.436 1.00 93.81 80 ASP A CA 1
ATOM 624 C C . ASP A 1 80 ? -3.528 -6.841 16.801 1.00 93.81 80 ASP A C 1
ATOM 626 O O . ASP A 1 80 ? -4.752 -7.007 16.754 1.00 93.81 80 ASP A O 1
ATOM 630 N N . CYS A 1 81 ? -2.696 -7.807 17.181 1.00 92.75 81 CYS A N 1
ATOM 631 C CA . CYS A 1 81 ? -3.146 -9.172 17.403 1.00 92.75 81 CYS A CA 1
ATOM 632 C C . CYS A 1 81 ? -4.064 -9.312 18.626 1.00 92.75 81 CYS A C 1
ATOM 634 O O . CYS A 1 81 ? -4.841 -10.266 18.686 1.00 92.75 81 CYS A O 1
ATOM 636 N N . HIS A 1 82 ? -4.015 -8.393 19.595 1.00 92.31 82 HIS A N 1
ATOM 637 C CA . HIS A 1 82 ? -4.895 -8.439 20.755 1.00 92.31 82 HIS A CA 1
ATOM 638 C C . HIS A 1 82 ? -6.260 -7.843 20.447 1.00 92.31 82 HIS A C 1
ATOM 640 O O . HIS A 1 82 ? -7.265 -8.461 20.793 1.00 92.31 82 HIS A O 1
ATOM 646 N N . LEU A 1 83 ? -6.312 -6.690 19.771 1.00 91.94 83 LEU A N 1
ATOM 647 C CA . LEU A 1 83 ? -7.578 -6.109 19.315 1.00 91.94 83 LEU A CA 1
ATOM 648 C C . LEU A 1 83 ? -8.314 -7.077 18.390 1.00 91.94 83 LEU A C 1
ATOM 650 O O . LEU A 1 83 ? -9.518 -7.286 18.550 1.00 91.94 83 LEU A O 1
ATOM 654 N N . LEU A 1 84 ? -7.583 -7.737 17.490 1.00 93.50 84 LEU A N 1
ATOM 655 C CA . LEU A 1 84 ? -8.156 -8.737 16.601 1.00 93.50 84 LEU A CA 1
ATOM 656 C C . LEU A 1 84 ? -8.734 -9.923 17.392 1.00 93.50 84 LEU A C 1
ATOM 658 O O . LEU A 1 84 ? -9.873 -10.311 17.162 1.00 93.50 84 LEU A O 1
ATOM 662 N N . LYS A 1 85 ? -8.011 -10.459 18.385 1.00 93.88 85 LYS A N 1
ATOM 663 C CA . LYS A 1 85 ? -8.506 -11.565 19.230 1.00 93.88 85 LYS A CA 1
ATOM 664 C C . LYS A 1 85 ? -9.708 -11.166 20.091 1.00 93.88 85 LYS A C 1
ATOM 666 O O . LYS A 1 85 ? -10.688 -11.901 20.136 1.00 93.88 85 LYS A O 1
ATOM 671 N N . LEU A 1 86 ? -9.649 -10.013 20.761 1.00 92.62 86 LEU A N 1
ATOM 672 C CA . LEU A 1 86 ? -10.717 -9.525 21.644 1.00 92.62 86 LEU A CA 1
ATOM 673 C C . LEU A 1 86 ? -12.008 -9.212 20.885 1.00 92.62 86 LEU A C 1
ATOM 675 O O . LEU A 1 86 ? -13.097 -9.369 21.429 1.00 92.62 86 LEU A O 1
ATOM 679 N N . SER A 1 87 ? -11.882 -8.781 19.632 1.00 92.12 87 SER A N 1
ATOM 680 C CA . SER A 1 87 ? -13.014 -8.491 18.752 1.00 92.12 87 SER A CA 1
ATOM 681 C C . SER A 1 87 ? -13.501 -9.702 17.956 1.00 92.12 87 SER A C 1
ATOM 683 O O . SER A 1 87 ? -14.317 -9.529 17.055 1.00 92.12 87 SER A O 1
ATOM 685 N N . PHE A 1 88 ? -13.011 -10.915 18.243 1.00 93.81 88 PHE A N 1
ATOM 686 C CA . PHE A 1 88 ? -13.325 -12.118 17.462 1.00 93.81 88 PHE A CA 1
ATOM 687 C C . PHE A 1 88 ? -13.068 -11.931 15.955 1.00 93.81 88 PHE A C 1
ATOM 689 O O . PHE A 1 88 ? -13.884 -12.301 15.118 1.00 93.81 88 PHE A O 1
ATOM 696 N N . HIS A 1 89 ? -11.919 -11.345 15.620 1.00 89.75 89 HIS A N 1
ATOM 697 C CA . HIS A 1 89 ? -11.461 -11.023 14.266 1.00 89.75 89 HIS A CA 1
ATOM 698 C C . HIS A 1 89 ? -12.287 -9.961 13.519 1.00 89.75 89 HIS A C 1
ATOM 700 O O . HIS A 1 89 ? -12.112 -9.797 12.315 1.00 89.75 89 HIS A O 1
ATOM 706 N N . ALA A 1 90 ? -13.134 -9.194 14.215 1.00 90.38 90 ALA A N 1
ATOM 707 C CA . ALA A 1 90 ? -13.928 -8.131 13.596 1.00 90.38 90 ALA A CA 1
ATOM 708 C C . ALA A 1 90 ? -13.165 -6.804 13.415 1.00 90.38 90 ALA A C 1
ATOM 710 O O . ALA A 1 90 ? -13.491 -6.025 12.523 1.00 90.38 90 ALA A O 1
ATOM 711 N N . VAL A 1 91 ? -12.168 -6.518 14.262 1.00 91.31 91 VAL A N 1
ATOM 712 C CA . VAL A 1 91 ? -11.434 -5.240 14.273 1.00 91.31 91 VAL A CA 1
ATOM 713 C C . VAL A 1 91 ? -9.980 -5.477 13.877 1.00 91.31 91 VAL A C 1
ATOM 715 O O . VAL A 1 91 ? -9.146 -5.849 14.704 1.00 91.31 91 VAL A O 1
ATOM 718 N N . SER A 1 92 ? -9.670 -5.223 12.607 1.00 94.62 92 SER A N 1
ATOM 719 C CA . SER A 1 92 ? -8.298 -5.208 12.095 1.00 94.62 92 SER A CA 1
ATOM 720 C C . SER A 1 92 ? -7.732 -3.796 12.199 1.00 94.62 92 SER A C 1
ATOM 722 O O . SER A 1 92 ? -8.095 -2.921 11.414 1.00 94.62 92 SER A O 1
ATOM 724 N N . SER A 1 93 ? -6.890 -3.549 13.207 1.00 95.44 93 SER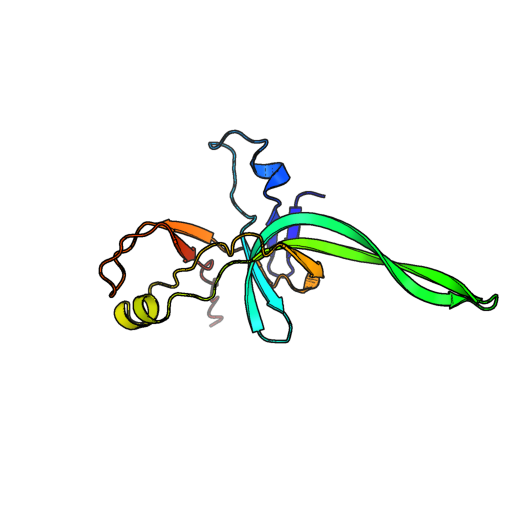 A N 1
ATOM 725 C CA . SER A 1 93 ? -6.392 -2.204 13.487 1.00 95.44 93 SER A CA 1
ATOM 726 C C . SER A 1 93 ? -4.882 -2.058 13.349 1.00 95.44 93 SER A C 1
ATOM 728 O O . SER A 1 93 ? -4.128 -2.748 14.032 1.00 95.44 93 SER A O 1
ATOM 730 N N . CYS A 1 94 ? -4.459 -1.077 12.559 1.00 95.44 94 CYS A N 1
ATOM 731 C CA . CYS A 1 94 ? -3.069 -0.856 12.165 1.00 95.44 94 CYS A CA 1
ATOM 732 C C . CYS A 1 94 ? -2.620 0.578 12.479 1.00 95.44 94 CYS A C 1
ATOM 734 O O . CYS A 1 94 ? -3.421 1.413 12.921 1.00 95.44 94 CYS A O 1
ATOM 736 N N . LYS A 1 95 ? -1.335 0.852 12.256 1.00 95.19 95 LYS A N 1
ATOM 737 C CA . LYS A 1 95 ? -0.736 2.186 12.318 1.00 95.19 95 LYS A CA 1
ATOM 738 C C . LYS A 1 95 ? 0.225 2.390 11.151 1.00 95.19 95 LYS A C 1
ATOM 740 O O . LYS A 1 95 ? 0.910 1.424 10.824 1.00 95.19 95 LYS A O 1
ATOM 745 N N . PRO A 1 96 ? 0.390 3.621 10.653 1.00 94.31 96 PRO A N 1
ATOM 746 C CA . PRO A 1 96 ? 1.520 3.949 9.800 1.00 94.31 96 PRO A CA 1
ATOM 747 C C . PRO A 1 96 ? 2.828 3.605 10.513 1.00 94.31 96 PRO A C 1
ATOM 749 O O . PRO A 1 96 ? 2.975 3.859 11.714 1.00 94.31 96 PRO A O 1
ATOM 752 N N . ILE A 1 97 ? 3.765 3.006 9.787 1.00 95.75 97 ILE A N 1
ATOM 753 C CA . ILE A 1 97 ? 5.132 2.810 10.255 1.00 95.75 97 ILE A CA 1
ATOM 754 C C . ILE A 1 97 ? 5.898 4.082 9.906 1.00 95.75 97 ILE A C 1
ATOM 756 O O . ILE A 1 97 ? 6.017 4.449 8.737 1.00 95.75 97 ILE A O 1
ATOM 760 N N . GLU A 1 98 ? 6.399 4.764 10.933 1.00 91.75 98 GLU A N 1
ATOM 761 C CA . GLU A 1 98 ? 7.187 5.982 10.756 1.00 91.75 98 GLU A CA 1
ATOM 762 C C . GLU A 1 98 ? 8.398 5.712 9.851 1.00 91.75 98 GLU A C 1
ATOM 764 O O . GLU A 1 98 ? 9.138 4.750 10.056 1.00 91.75 98 GLU A O 1
ATOM 769 N N . ASP A 1 99 ? 8.568 6.565 8.840 1.00 92.38 99 ASP A N 1
ATOM 770 C CA . ASP A 1 99 ? 9.673 6.559 7.876 1.00 92.38 99 ASP A CA 1
ATOM 771 C C . ASP A 1 99 ? 9.879 5.259 7.061 1.00 92.38 99 ASP A C 1
ATOM 773 O O . ASP A 1 99 ? 10.877 5.136 6.347 1.00 92.38 99 ASP A O 1
ATOM 777 N N . ASP A 1 100 ? 8.931 4.311 7.071 1.00 96.69 100 ASP A N 1
ATOM 778 C CA . ASP A 1 100 ? 8.975 3.127 6.195 1.00 96.69 100 ASP A CA 1
ATOM 779 C C . ASP A 1 100 ? 8.349 3.441 4.830 1.00 96.69 100 ASP A C 1
ATOM 781 O O . ASP A 1 100 ? 7.216 3.063 4.515 1.00 96.69 100 ASP A O 1
ATOM 785 N N . ILE A 1 101 ? 9.101 4.190 4.023 1.00 97.06 101 ILE A N 1
ATOM 786 C CA . ILE A 1 101 ? 8.748 4.506 2.640 1.00 97.06 101 ILE A CA 1
ATOM 787 C C . ILE A 1 101 ? 9.433 3.517 1.699 1.00 97.06 101 ILE A C 1
ATOM 789 O O . ILE A 1 101 ? 10.656 3.371 1.710 1.00 97.06 101 ILE A O 1
ATOM 793 N N . ARG A 1 102 ? 8.655 2.886 0.816 1.00 97.38 102 ARG A N 1
ATOM 794 C CA . ARG A 1 102 ? 9.156 1.891 -0.141 1.00 97.38 102 ARG A CA 1
ATOM 795 C C . ARG A 1 102 ? 8.768 2.223 -1.571 1.00 97.38 102 ARG A C 1
ATOM 797 O O . ARG A 1 102 ? 7.714 2.799 -1.829 1.00 97.38 102 ARG A O 1
ATOM 804 N N . ILE A 1 103 ? 9.625 1.816 -2.504 1.00 97.12 103 ILE A N 1
ATOM 805 C CA . ILE A 1 103 ? 9.329 1.785 -3.938 1.00 97.12 103 ILE A CA 1
ATOM 806 C C . ILE A 1 103 ? 9.018 0.338 -4.297 1.00 97.12 103 ILE A C 1
ATOM 808 O O . ILE A 1 103 ? 9.863 -0.534 -4.107 1.00 97.12 103 ILE A O 1
ATOM 812 N N . ILE A 1 104 ? 7.818 0.088 -4.808 1.00 96.88 104 ILE A N 1
ATOM 813 C CA . ILE A 1 104 ? 7.364 -1.255 -5.184 1.00 96.88 104 ILE A CA 1
ATOM 814 C C . ILE A 1 104 ? 6.795 -1.249 -6.606 1.00 96.88 104 ILE A C 1
ATOM 816 O O . ILE A 1 104 ? 6.408 -0.199 -7.127 1.00 96.88 104 ILE A O 1
ATOM 820 N N . ASP A 1 105 ? 6.736 -2.418 -7.244 1.00 96.12 105 ASP A N 1
ATOM 821 C CA . ASP A 1 105 ? 6.047 -2.571 -8.528 1.00 96.12 105 ASP A CA 1
ATOM 822 C C . ASP A 1 105 ? 4.550 -2.272 -8.338 1.00 96.12 105 ASP A C 1
ATOM 824 O O . ASP A 1 105 ? 3.913 -2.763 -7.402 1.00 96.12 105 ASP A O 1
ATOM 828 N N . VAL A 1 106 ? 3.962 -1.472 -9.233 1.00 96.25 106 VAL A N 1
ATOM 829 C CA . VAL A 1 106 ? 2.521 -1.162 -9.195 1.00 96.25 106 VAL A CA 1
ATOM 830 C C . VAL A 1 106 ? 1.647 -2.417 -9.245 1.00 96.25 106 VAL A C 1
ATOM 832 O O . VAL A 1 106 ? 0.530 -2.404 -8.732 1.00 96.25 106 VAL A O 1
ATOM 835 N N . LYS A 1 107 ? 2.146 -3.507 -9.839 1.00 95.75 107 LYS A N 1
ATOM 836 C CA . LYS A 1 107 ? 1.458 -4.799 -9.945 1.00 95.75 107 LYS A CA 1
ATOM 837 C C . LYS A 1 107 ? 1.340 -5.531 -8.610 1.00 95.75 107 LYS A C 1
ATOM 839 O O . LYS A 1 107 ? 0.536 -6.451 -8.516 1.00 95.75 107 LYS A O 1
ATOM 844 N N . SER A 1 108 ? 2.105 -5.135 -7.592 1.00 97.19 108 SER A N 1
ATOM 845 C CA . SER A 1 108 ? 1.951 -5.668 -6.236 1.00 97.19 108 SER A CA 1
ATOM 846 C C . SER A 1 108 ? 0.670 -5.179 -5.561 1.00 97.19 108 SER A C 1
ATOM 848 O O . SER A 1 108 ? 0.235 -5.800 -4.594 1.00 97.19 108 SER A O 1
ATOM 850 N N . ILE A 1 109 ? 0.053 -4.091 -6.043 1.00 97.12 109 ILE A N 1
ATOM 851 C CA . ILE A 1 109 ? -1.218 -3.589 -5.511 1.00 97.12 109 ILE A CA 1
ATOM 852 C C . ILE A 1 109 ? -2.350 -4.532 -5.928 1.00 97.12 109 ILE A C 1
ATOM 854 O O . ILE A 1 109 ? -2.595 -4.745 -7.115 1.00 97.12 109 ILE A O 1
ATOM 858 N N . THR A 1 110 ? -3.073 -5.043 -4.936 1.00 95.94 110 THR A N 1
ATOM 859 C CA . THR A 1 110 ? -4.189 -5.979 -5.134 1.00 95.94 110 THR A CA 1
ATOM 860 C C . THR A 1 110 ? -5.536 -5.284 -5.021 1.00 95.94 110 THR A C 1
ATOM 862 O O . THR A 1 110 ? -6.363 -5.413 -5.921 1.00 95.94 110 THR A O 1
ATOM 865 N N . ASP A 1 111 ? -5.721 -4.472 -3.979 1.00 95.56 111 ASP A N 1
ATOM 866 C CA . ASP A 1 111 ? -6.996 -3.825 -3.688 1.00 95.56 111 ASP A CA 1
ATOM 867 C C . ASP A 1 111 ? -6.798 -2.422 -3.101 1.00 95.56 111 ASP A C 1
ATOM 869 O O . ASP A 1 111 ? -5.840 -2.150 -2.379 1.00 95.56 111 ASP A O 1
ATOM 873 N N . VAL A 1 112 ? -7.751 -1.532 -3.372 1.00 95.38 112 VAL A N 1
ATOM 874 C CA . VAL A 1 112 ? -7.964 -0.292 -2.619 1.00 95.38 112 VAL A CA 1
ATOM 875 C C . VAL A 1 112 ? -8.793 -0.615 -1.384 1.00 95.38 112 VAL A C 1
ATOM 877 O O . VAL A 1 112 ? -9.842 -1.259 -1.474 1.00 95.38 112 VAL A O 1
ATOM 880 N N . ILE A 1 113 ? -8.346 -0.118 -0.239 1.00 95.38 113 ILE A N 1
ATOM 881 C CA . ILE A 1 113 ? -8.954 -0.358 1.068 1.00 95.38 113 ILE A CA 1
ATOM 882 C C . ILE A 1 113 ? -9.327 0.964 1.738 1.00 95.38 113 ILE A C 1
ATOM 884 O O . ILE A 1 113 ? -8.798 2.028 1.417 1.00 95.38 113 ILE A O 1
ATOM 888 N N . GLY A 1 114 ? -10.262 0.901 2.678 1.00 94.12 114 GLY A N 1
ATOM 889 C CA . GLY A 1 114 ? -10.536 1.991 3.601 1.00 94.12 114 GLY A CA 1
ATOM 890 C C . GLY A 1 114 ? -9.655 1.872 4.838 1.00 94.12 114 GLY A C 1
ATOM 891 O O . GLY A 1 114 ? -9.552 0.796 5.419 1.00 94.12 114 GLY A O 1
ATOM 892 N N . MET A 1 115 ? -9.069 2.986 5.263 1.00 94.69 115 MET A N 1
ATOM 893 C CA . MET A 1 115 ? -8.366 3.105 6.539 1.00 94.69 115 MET A CA 1
ATOM 894 C C . MET A 1 115 ? -9.070 4.184 7.354 1.00 94.69 115 MET A C 1
ATOM 896 O O . MET A 1 115 ? -8.906 5.377 7.108 1.00 94.69 115 MET A O 1
ATOM 900 N N . VAL A 1 116 ? -9.942 3.766 8.273 1.00 93.88 116 VAL A N 1
ATOM 901 C CA . VAL A 1 116 ? -10.799 4.680 9.041 1.00 93.88 116 VAL A CA 1
ATOM 902 C C . VAL A 1 116 ? -10.095 5.053 10.348 1.00 93.88 116 VAL A C 1
ATOM 904 O O . VAL A 1 116 ? -9.823 4.152 11.143 1.00 93.88 116 VAL A O 1
ATOM 907 N N . PRO A 1 117 ? -9.811 6.342 10.615 1.00 94.69 117 PRO A N 1
ATOM 908 C CA . PRO A 1 117 ? -9.196 6.756 11.872 1.00 94.69 117 PRO A CA 1
ATOM 909 C C . PRO A 1 117 ? -10.063 6.366 13.075 1.00 94.69 117 PRO A C 1
ATOM 911 O O . PRO A 1 117 ? -11.272 6.610 13.084 1.00 94.69 117 PRO A O 1
ATOM 914 N N . HIS A 1 118 ? -9.452 5.798 14.113 1.00 95.25 118 HIS A N 1
ATOM 915 C CA . HIS A 1 118 ? -10.116 5.505 15.389 1.00 95.25 118 HIS A CA 1
ATOM 916 C C . HIS A 1 118 ? -9.128 5.530 16.566 1.00 95.25 118 HIS A C 1
ATOM 918 O O . HIS A 1 118 ? -7.916 5.589 16.368 1.00 95.25 118 HIS A O 1
ATOM 924 N N . ARG A 1 119 ? -9.643 5.506 17.804 1.00 95.75 119 ARG A N 1
ATOM 925 C CA . ARG A 1 119 ? -8.837 5.611 19.040 1.00 95.75 119 ARG A CA 1
ATOM 926 C C . ARG A 1 119 ? -9.199 4.525 20.065 1.00 95.75 119 ARG A C 1
ATOM 928 O O . ARG A 1 119 ? -9.902 4.823 21.033 1.00 95.75 119 ARG A O 1
ATOM 935 N N . PRO A 1 120 ? -8.818 3.253 19.845 1.00 92.94 120 PRO A N 1
ATOM 936 C CA . PRO A 1 120 ? -9.181 2.160 20.742 1.00 92.94 120 PRO A CA 1
ATOM 937 C C . PRO A 1 120 ? -8.373 2.183 22.047 1.00 92.94 120 PRO A C 1
ATOM 939 O O . PRO A 1 120 ? -7.230 2.637 22.090 1.00 92.94 120 PRO A O 1
ATOM 942 N N . ASN A 1 121 ? -8.957 1.613 23.103 1.00 92.69 121 ASN A N 1
ATOM 943 C CA . ASN A 1 121 ? -8.232 1.261 24.323 1.00 92.69 121 ASN A CA 1
ATOM 944 C C . ASN A 1 121 ? -7.566 -0.101 24.130 1.00 92.69 121 ASN A C 1
ATOM 946 O O . ASN A 1 121 ? -8.252 -1.107 23.935 1.00 92.69 121 ASN A O 1
ATOM 950 N N . LEU A 1 122 ? -6.239 -0.139 24.188 1.00 89.25 122 LEU A N 1
ATOM 951 C CA . LEU A 1 122 ? -5.487 -1.384 24.125 1.00 89.25 122 LEU A CA 1
ATOM 952 C C . LEU A 1 122 ? -5.579 -2.170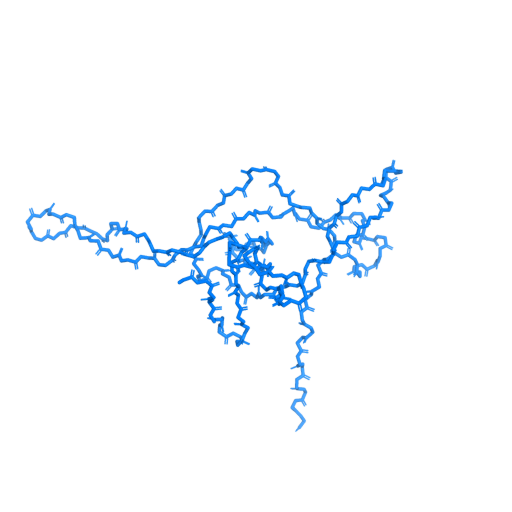 25.442 1.00 89.25 122 LEU A C 1
ATOM 954 O O . LEU A 1 122 ? -5.797 -1.579 26.501 1.00 89.25 122 LEU A O 1
ATOM 958 N N . PRO A 1 123 ? -5.310 -3.490 25.422 1.00 85.88 123 PRO A N 1
ATOM 959 C CA . PRO A 1 123 ? -5.206 -4.289 26.647 1.00 85.88 123 PRO A CA 1
ATOM 960 C C . PRO A 1 123 ? -4.138 -3.785 27.626 1.00 85.88 123 PRO A C 1
ATOM 962 O O . PRO A 1 123 ? -4.234 -4.042 28.821 1.00 85.88 123 PRO A O 1
ATOM 965 N N . SER A 1 124 ? -3.131 -3.056 27.133 1.00 88.06 124 SER A N 1
ATOM 966 C CA . SER A 1 124 ? -2.124 -2.382 27.960 1.00 88.06 124 SER A CA 1
ATOM 967 C C . SER A 1 124 ? -2.690 -1.221 28.789 1.00 88.06 124 SER A C 1
ATOM 969 O O . SER A 1 124 ? -1.977 -0.672 29.624 1.00 88.06 124 SER A O 1
ATOM 971 N N . GLY A 1 125 ? -3.944 -0.821 28.555 1.00 90.25 125 GLY A N 1
ATOM 972 C CA . GLY A 1 125 ? -4.577 0.351 29.160 1.00 90.25 125 GLY A CA 1
ATOM 973 C C . GLY A 1 125 ? -4.272 1.663 28.433 1.00 90.25 125 GLY A C 1
ATOM 974 O O . GLY A 1 125 ? -4.770 2.708 28.842 1.00 90.25 125 GLY A O 1
ATOM 975 N N . VAL A 1 126 ? -3.480 1.625 27.358 1.00 92.19 126 VAL A N 1
ATOM 976 C CA . VAL A 1 126 ? -3.142 2.805 26.554 1.00 92.19 126 VAL A CA 1
ATOM 977 C C . VAL A 1 126 ? -4.217 3.044 25.497 1.00 92.19 126 VAL A C 1
ATOM 979 O O . VAL A 1 126 ? -4.571 2.137 24.743 1.00 92.19 126 VAL A O 1
ATOM 982 N N . THR A 1 127 ? -4.712 4.277 25.420 1.00 93.44 127 THR A N 1
ATOM 983 C CA . THR A 1 127 ? -5.520 4.763 24.295 1.00 93.44 127 THR A CA 1
ATOM 984 C C . THR A 1 127 ? -4.599 5.405 23.271 1.00 93.44 127 THR A C 1
ATOM 986 O O . THR A 1 127 ? -3.805 6.277 23.622 1.00 93.44 127 THR A O 1
ATOM 989 N N . GLU A 1 128 ? -4.712 5.014 22.008 1.00 93.94 128 GLU A N 1
ATOM 990 C CA . GLU A 1 128 ? -3.843 5.537 20.954 1.00 93.94 128 GLU A CA 1
ATOM 991 C C . GLU A 1 128 ? -4.563 5.674 19.615 1.00 93.94 128 GLU A C 1
ATOM 993 O O . GLU A 1 128 ? -5.519 4.954 19.335 1.00 93.94 128 GLU A O 1
ATOM 998 N N . ASP A 1 129 ? -4.087 6.614 18.797 1.00 95.62 129 ASP A N 1
ATOM 999 C CA . ASP A 1 129 ? -4.557 6.831 17.433 1.00 95.62 129 ASP A CA 1
ATOM 1000 C C . ASP A 1 129 ? -4.120 5.676 16.524 1.00 95.62 129 ASP A C 1
ATOM 1002 O O . ASP A 1 129 ? -2.952 5.274 16.498 1.00 95.62 129 ASP A O 1
ATOM 1006 N N . ARG A 1 130 ? -5.090 5.112 15.806 1.00 95.44 130 ARG A N 1
ATOM 1007 C CA . ARG A 1 130 ? -4.927 3.973 14.902 1.00 95.44 130 ARG A CA 1
ATOM 1008 C C . ARG A 1 130 ? -5.854 4.119 13.701 1.00 95.44 130 ARG A C 1
ATOM 1010 O O . ARG A 1 130 ? -6.702 5.009 13.655 1.00 95.44 130 ARG A O 1
ATOM 1017 N N . PHE A 1 131 ? -5.761 3.173 12.778 1.00 96.31 131 PHE A N 1
ATOM 1018 C CA . PHE A 1 131 ? -6.705 3.029 11.679 1.00 96.31 131 PHE A CA 1
ATOM 1019 C C . PHE A 1 131 ? -7.362 1.653 11.723 1.00 96.31 131 PHE A C 1
ATOM 1021 O O . PHE A 1 131 ? -6.718 0.657 12.063 1.00 96.31 131 PHE A O 1
ATOM 1028 N N . LEU A 1 132 ? -8.655 1.612 11.426 1.00 95.44 132 LEU A N 1
ATOM 1029 C CA . LEU A 1 132 ? -9.425 0.400 11.192 1.00 95.44 132 LEU A CA 1
ATOM 1030 C C . LEU A 1 132 ? -9.413 0.100 9.693 1.00 95.44 132 LEU A C 1
ATOM 1032 O O . LEU A 1 132 ? -9.871 0.922 8.895 1.00 95.44 132 LEU A O 1
ATOM 1036 N N . LEU A 1 133 ? -8.924 -1.083 9.334 1.00 95.25 133 LEU A N 1
ATOM 1037 C CA . LEU A 1 133 ? -9.003 -1.601 7.976 1.00 95.25 133 LEU A CA 1
ATOM 1038 C C . LEU A 1 133 ? -10.459 -1.927 7.631 1.00 95.25 133 LEU A C 1
ATOM 1040 O O . LEU A 1 133 ? -11.125 -2.681 8.342 1.00 95.25 133 LEU A O 1
ATOM 1044 N N . VAL A 1 134 ? -10.921 -1.402 6.502 1.00 93.06 134 VAL A N 1
ATOM 1045 C CA . VAL A 1 134 ? -12.224 -1.696 5.911 1.00 93.06 134 VAL A CA 1
ATOM 1046 C C . VAL A 1 134 ? -11.998 -2.149 4.476 1.00 93.06 134 VAL A C 1
ATOM 1048 O O . VAL A 1 134 ? -11.668 -1.351 3.600 1.00 93.06 134 VAL A O 1
ATOM 1051 N N . GLU A 1 135 ? -12.188 -3.437 4.219 1.00 89.25 135 GLU A N 1
ATOM 1052 C CA . GLU A 1 135 ? -12.222 -3.946 2.852 1.00 89.25 135 GLU A CA 1
ATOM 1053 C C . GLU A 1 135 ? -13.607 -3.687 2.257 1.00 89.25 135 GLU A C 1
ATOM 1055 O O . GLU A 1 135 ? -14.632 -3.757 2.944 1.00 89.25 135 GLU A O 1
ATOM 1060 N N . LYS A 1 136 ? -13.657 -3.363 0.962 1.00 79.38 136 LYS A N 1
ATOM 1061 C CA . LYS A 1 136 ? -14.939 -3.314 0.264 1.00 79.38 136 LYS A CA 1
ATOM 1062 C C . LYS A 1 136 ? -15.502 -4.739 0.283 1.00 79.38 136 LYS A C 1
ATOM 1064 O O . LYS A 1 136 ? -14.822 -5.623 -0.236 1.00 79.38 136 LYS A O 1
ATOM 1069 N N . PRO A 1 137 ? -16.704 -4.985 0.836 1.00 64.81 137 PRO A N 1
ATOM 1070 C CA . PRO A 1 137 ? -17.295 -6.309 0.760 1.00 64.81 137 PRO A CA 1
ATOM 1071 C C . PRO A 1 137 ? -17.385 -6.697 -0.715 1.00 64.81 137 PRO A C 1
ATOM 1073 O O . PRO A 1 137 ? -17.934 -5.944 -1.531 1.00 64.81 137 PRO A O 1
ATOM 1076 N N . GLY A 1 138 ? -16.777 -7.833 -1.057 1.00 57.31 138 GLY A N 1
ATOM 1077 C CA . GLY A 1 138 ? -16.953 -8.437 -2.364 1.00 57.31 138 GLY A CA 1
ATOM 1078 C C . GLY A 1 138 ? -18.448 -8.584 -2.600 1.00 57.31 138 GLY A C 1
ATOM 1079 O O . GLY A 1 138 ? -19.185 -9.042 -1.725 1.00 57.31 138 GLY A O 1
ATOM 1080 N N . LEU A 1 139 ? -18.926 -8.131 -3.756 1.00 47.38 139 LEU A N 1
ATOM 1081 C CA . LEU A 1 139 ? -20.240 -8.551 -4.202 1.00 47.38 139 LEU A CA 1
ATOM 1082 C C . LEU A 1 139 ? -20.077 -10.024 -4.579 1.00 47.38 139 LEU A C 1
ATOM 1084 O O . LEU A 1 139 ? -19.755 -10.327 -5.725 1.00 47.38 139 LEU A O 1
ATOM 1088 N N . ASP A 1 140 ? -20.227 -10.923 -3.607 1.00 46.00 140 ASP A N 1
ATOM 1089 C CA . ASP A 1 140 ? -20.394 -12.346 -3.875 1.00 46.00 140 ASP A CA 1
ATOM 1090 C C . ASP A 1 140 ? -21.714 -12.482 -4.636 1.00 46.00 140 ASP A C 1
ATOM 1092 O O . ASP A 1 140 ? -22.794 -12.631 -4.060 1.00 46.00 140 ASP A O 1
ATOM 1096 N N . ILE A 1 141 ? -21.652 -12.344 -5.961 1.00 44.91 141 ILE A N 1
ATOM 1097 C CA . ILE A 1 141 ? -22.751 -12.723 -6.835 1.00 44.91 141 ILE A CA 1
ATOM 1098 C C . ILE A 1 141 ? -22.795 -14.244 -6.761 1.00 44.91 141 ILE A C 1
ATOM 1100 O O . ILE A 1 141 ? -22.132 -14.939 -7.531 1.00 44.91 141 ILE A O 1
ATOM 1104 N N . VAL A 1 142 ? -23.565 -14.761 -5.805 1.00 37.72 142 VAL A N 1
ATOM 1105 C CA . VAL A 1 142 ? -23.982 -16.159 -5.807 1.00 37.72 142 VAL A CA 1
ATOM 1106 C C . VAL A 1 142 ? -24.747 -16.357 -7.108 1.00 37.72 142 VAL A C 1
ATOM 1108 O O . VAL A 1 142 ? -25.875 -15.894 -7.269 1.00 37.72 142 VAL A O 1
ATOM 1111 N N . THR A 1 143 ? -24.078 -16.951 -8.089 1.00 39.97 143 THR A N 1
ATOM 1112 C CA . THR A 1 143 ? -24.702 -17.332 -9.348 1.00 39.97 143 THR A CA 1
ATOM 1113 C C . THR A 1 143 ? -25.459 -18.623 -9.051 1.00 39.97 143 THR A C 1
ATOM 1115 O O . THR A 1 143 ? -24.836 -19.667 -8.868 1.00 39.97 143 THR A O 1
ATOM 1118 N N . PHE A 1 144 ? -26.779 -18.518 -8.884 1.00 39.91 144 PHE A N 1
ATOM 1119 C CA . PHE A 1 144 ? -27.694 -19.662 -8.849 1.00 39.91 144 PHE A CA 1
ATOM 1120 C C . PHE A 1 144 ? -28.113 -20.045 -10.268 1.00 39.91 144 PHE A C 1
ATOM 1122 O O . PHE A 1 144 ? -28.292 -19.117 -11.092 1.00 39.91 144 PHE A O 1
#

Radius of gyration: 18.53 Å; chains: 1; bounding box: 56×40×58 Å

Sequence (144 aa):
WAHLCLPNGQTARTVWRETEKPAEKVCISHNVKLVLDGEICLAEILYFTCLAVVDGLDEDGEQIFHWQAVVLVMMDSCPDCHLLKLSFHAVSSCKPIEDDIRIIDVKSITDVIGMVPHRPNLPSGVTEDRFLLVEKPGLDIVTF

Secondary structure (DSSP, 8-state):
--EEE-TTS-EEE-HHHHHTS-GGG-----EEEEEETTEEEEEEEEEEEEEEEEEEE-TTSPEEEEEEEEEEEEEEPPPPHHHHHHTTT---EE-EEEEEEEEEEGGGEEEE-EEEEE-PBPTTS-B--EEEEEPPPP------